Protein AF-A0A9P7DIR5-F1 (afdb_monomer)

Foldseek 3Di:
DDQALVVLLVVVVVVCCCCCVVVVDDAQEDEEAPDPSNVSSQVVNCVVVVRHHYYYDVVNVVVVVVVVD

Solvent-accessible surface area (backbone atoms only — not comparable to full-atom values): 4008 Å² total; per-residue (Å²): 131,83,91,40,22,66,60,42,29,56,49,53,51,52,52,52,47,44,39,40,75,70,68,68,42,86,81,63,55,52,73,42,62,78,47,76,38,43,49,44,9,53,52,54,44,36,72,75,42,71,86,49,44,77,44,66,40,63,72,58,54,51,52,56,52,68,73,75,106

Sequence (69 aa):
KKKTGQLVFELMEKEYHYIKDVLLLTMIGACGDAGGDEKRGHLLFLQKYPWMLVMDYWSHQVHTIYILA

Radius of gyration: 13.41 Å; Cα contacts (8 Å, |Δi|>4): 73; chains: 1; bounding box: 30×21×42 Å

Nearest PDB structures (foldseek):
  3eoz-assembly1_A  TM=5.664E-01  e=1.528E+00  Plasmodium falciparum 3D7
  2bfw-assembly1_A  TM=4.956E-01  e=2.457E+00  Pyrococcus abyssi
  2bis-assembly1_A  TM=5.021E-01  e=3.012E+00  Pyrococcus abyssi
  7fee-assembly1_A  TM=4.906E-01  e=2.814E+00  Homo sapiens
  6hll-assembly1_A  TM=4.899E-01  e=3.951E+00  Homo sapiens

Structure (mmCIF, N/CA/C/O backbone):
data_AF-A0A9P7DIR5-F1
#
_entry.id   AF-A0A9P7DIR5-F1
#
loop_
_atom_site.group_PDB
_atom_site.id
_atom_site.type_symbol
_atom_site.label_atom_id
_atom_site.label_alt_id
_atom_site.label_comp_id
_atom_site.label_asym_id
_atom_site.label_entity_id
_atom_site.label_seq_id
_atom_site.pdbx_PDB_ins_code
_atom_site.Cartn_x
_atom_site.Cartn_y
_atom_site.Cartn_z
_atom_site.occupancy
_atom_site.B_iso_or_equiv
_atom_site.auth_seq_id
_atom_site.auth_comp_id
_atom_site.auth_asym_id
_atom_site.auth_atom_id
_atom_site.pdbx_PDB_model_num
ATOM 1 N N . LYS A 1 1 ? 15.732 10.694 -1.716 1.00 62.41 1 LYS A N 1
ATOM 2 C CA . LYS A 1 1 ? 16.096 9.251 -1.710 1.00 62.41 1 LYS A CA 1
ATOM 3 C C . LYS A 1 1 ? 15.840 8.692 -3.109 1.00 62.41 1 LYS A C 1
ATOM 5 O O . LYS A 1 1 ? 14.885 9.147 -3.723 1.00 62.41 1 LYS A O 1
ATOM 10 N N . LYS A 1 2 ? 16.670 7.775 -3.632 1.00 77.31 2 LYS A N 1
ATOM 11 C CA . LYS A 1 2 ? 16.348 7.068 -4.890 1.00 77.31 2 LYS A CA 1
ATOM 12 C C . LYS A 1 2 ? 15.077 6.240 -4.684 1.00 77.31 2 LYS A C 1
ATOM 14 O O . LYS A 1 2 ? 14.924 5.677 -3.603 1.00 77.31 2 LYS A O 1
ATOM 19 N N . LYS A 1 3 ? 14.192 6.191 -5.684 1.00 80.75 3 LYS A N 1
ATOM 20 C CA . LYS A 1 3 ? 13.031 5.289 -5.681 1.00 80.75 3 LYS A CA 1
ATOM 21 C C . LYS A 1 3 ? 13.545 3.848 -5.593 1.00 80.75 3 LYS A C 1
ATOM 23 O O . LYS A 1 3 ? 14.531 3.515 -6.243 1.00 80.75 3 LYS A O 1
ATOM 28 N N . THR A 1 4 ? 12.931 3.050 -4.729 1.00 92.94 4 THR A N 1
ATOM 29 C CA . THR A 1 4 ? 13.160 1.607 -4.615 1.00 92.94 4 THR A CA 1
ATOM 30 C C . THR A 1 4 ? 11.817 0.937 -4.378 1.00 92.94 4 THR A C 1
ATOM 32 O O . THR A 1 4 ? 10.926 1.551 -3.786 1.00 92.94 4 THR A O 1
ATOM 35 N N . GLY A 1 5 ? 11.668 -0.327 -4.768 1.00 91.38 5 GLY A N 1
ATOM 36 C CA . GLY A 1 5 ? 10.421 -1.053 -4.504 1.00 91.38 5 GLY A CA 1
ATOM 37 C C . GLY A 1 5 ? 10.032 -1.141 -3.022 1.00 91.38 5 GLY A C 1
ATOM 38 O O . GLY A 1 5 ? 8.849 -1.175 -2.706 1.00 91.38 5 GLY A O 1
ATOM 39 N N . GLN A 1 6 ? 11.004 -1.091 -2.105 1.00 94.75 6 GLN A N 1
ATOM 40 C CA . GLN A 1 6 ? 10.728 -1.028 -0.666 1.00 94.75 6 GLN A CA 1
ATOM 41 C C . GLN A 1 6 ? 10.064 0.297 -0.269 1.00 94.75 6 GLN A C 1
ATOM 43 O O . GLN A 1 6 ? 9.088 0.298 0.470 1.00 94.75 6 GLN A O 1
ATOM 48 N N . LEU A 1 7 ? 10.559 1.421 -0.798 1.00 94.88 7 LEU A N 1
ATOM 49 C CA . LEU A 1 7 ? 9.962 2.733 -0.541 1.00 94.88 7 LEU A CA 1
ATOM 50 C C . LEU A 1 7 ? 8.564 2.851 -1.160 1.00 94.88 7 LEU A C 1
ATOM 52 O O . LEU A 1 7 ? 7.706 3.514 -0.587 1.00 94.88 7 LEU A O 1
ATOM 56 N N . VAL A 1 8 ? 8.328 2.207 -2.310 1.00 93.81 8 VAL A N 1
ATOM 57 C CA . VAL A 1 8 ? 6.981 2.129 -2.898 1.00 93.81 8 VAL A CA 1
ATOM 58 C C . VAL A 1 8 ? 6.046 1.353 -1.973 1.00 93.81 8 VAL A C 1
ATOM 60 O O . VAL A 1 8 ? 4.965 1.839 -1.664 1.00 93.81 8 VAL A O 1
ATOM 63 N N . PHE A 1 9 ? 6.474 0.193 -1.470 1.00 95.00 9 PHE A N 1
ATOM 64 C CA . PHE A 1 9 ? 5.685 -0.586 -0.516 1.00 95.00 9 PHE A CA 1
ATOM 65 C C . PHE A 1 9 ? 5.345 0.208 0.759 1.00 95.00 9 PHE A C 1
ATOM 67 O O . PHE A 1 9 ? 4.187 0.230 1.165 1.00 95.00 9 PHE A O 1
ATOM 74 N N . GLU A 1 10 ? 6.317 0.910 1.350 1.00 96.12 10 GLU A N 1
ATOM 75 C CA . GLU A 1 10 ? 6.092 1.763 2.530 1.00 96.12 10 GLU A CA 1
ATOM 76 C C . GLU A 1 10 ? 5.062 2.872 2.254 1.00 96.12 10 GLU A C 1
ATOM 78 O O . GLU A 1 10 ? 4.230 3.187 3.107 1.00 96.12 10 GLU A O 1
ATOM 83 N N . LEU A 1 11 ? 5.088 3.451 1.048 1.00 94.88 11 LEU A N 1
ATOM 84 C CA . LEU A 1 11 ? 4.097 4.437 0.625 1.00 94.88 11 LEU A CA 1
ATOM 85 C C . LEU A 1 11 ? 2.705 3.804 0.508 1.00 94.88 11 LEU A C 1
ATOM 87 O O . LEU A 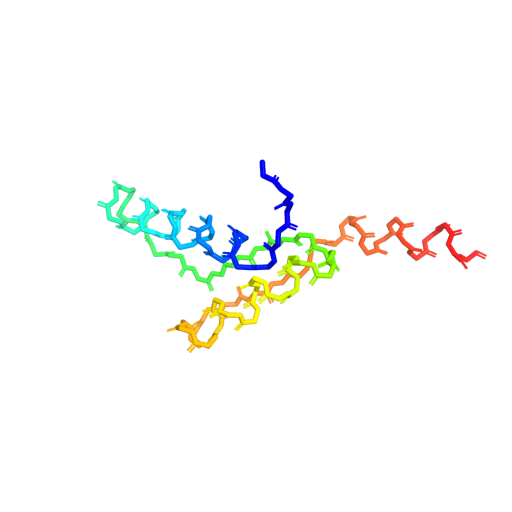1 11 ? 1.752 4.331 1.074 1.00 94.88 11 LEU A O 1
ATOM 91 N N . MET A 1 12 ? 2.591 2.659 -0.170 1.00 94.62 12 MET A N 1
ATOM 92 C CA . MET A 1 12 ? 1.322 1.935 -0.310 1.00 94.62 12 MET A CA 1
ATOM 93 C C . MET A 1 12 ? 0.732 1.547 1.048 1.00 94.62 12 MET A C 1
ATOM 95 O O . MET A 1 12 ? -0.474 1.646 1.252 1.00 94.62 12 MET A O 1
ATOM 99 N N . GLU A 1 13 ? 1.575 1.120 1.987 1.00 96.19 13 GLU A N 1
ATOM 100 C CA . GLU A 1 13 ? 1.160 0.774 3.343 1.00 96.19 13 GLU A CA 1
ATOM 101 C C . GLU A 1 13 ? 0.609 1.993 4.090 1.00 96.19 13 GLU A C 1
ATOM 103 O O . GLU A 1 13 ? -0.455 1.911 4.707 1.00 96.19 13 GLU A O 1
ATOM 108 N N . LYS A 1 14 ? 1.291 3.138 3.991 1.00 97.12 14 LYS A N 1
ATOM 109 C CA . LYS A 1 14 ? 0.816 4.393 4.577 1.00 97.12 14 LYS A CA 1
ATOM 110 C C . LYS A 1 14 ? -0.550 4.801 4.012 1.00 97.12 14 LYS A C 1
ATOM 112 O O . LYS A 1 14 ? -1.433 5.165 4.788 1.00 97.12 14 LYS A O 1
ATOM 117 N N . GLU A 1 15 ? -0.731 4.727 2.695 1.00 95.75 15 GLU A N 1
ATOM 118 C CA . GLU A 1 15 ? -2.008 5.057 2.048 1.00 95.75 15 GLU A CA 1
ATOM 119 C C . GLU A 1 15 ? -3.116 4.073 2.446 1.00 95.75 15 GLU A C 1
ATOM 121 O O . GLU A 1 15 ? -4.226 4.490 2.773 1.00 95.75 15 GLU A O 1
ATOM 126 N N . TYR A 1 16 ? -2.814 2.773 2.513 1.00 96.50 16 TYR A N 1
ATOM 127 C CA . TYR A 1 16 ? -3.760 1.759 2.984 1.00 96.50 16 TYR A CA 1
ATOM 128 C C . TYR A 1 16 ? -4.249 2.050 4.410 1.00 96.50 16 TYR A C 1
ATOM 130 O O 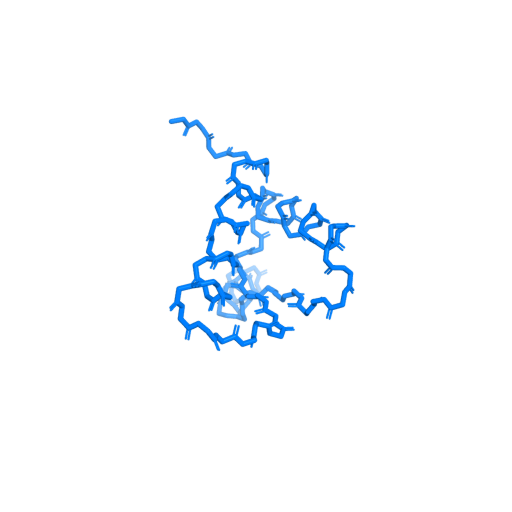. TYR A 1 16 ? -5.456 2.032 4.661 1.00 96.50 16 TYR A O 1
ATOM 138 N N . HIS A 1 17 ? -3.335 2.370 5.330 1.00 97.31 17 HIS A N 1
ATOM 139 C CA . HIS A 1 17 ? -3.693 2.743 6.700 1.00 97.31 17 HIS A CA 1
ATOM 140 C C . HIS A 1 17 ? -4.492 4.039 6.761 1.00 97.31 17 HIS A C 1
ATOM 142 O O . HIS A 1 17 ? -5.452 4.130 7.517 1.00 97.31 17 HIS A O 1
ATOM 148 N N . TYR A 1 18 ? -4.159 5.029 5.938 1.00 98.12 18 TYR A N 1
ATOM 149 C CA . TYR A 1 18 ? -4.947 6.252 5.866 1.00 98.12 18 TYR A CA 1
ATOM 150 C C . TYR A 1 18 ? -6.390 5.975 5.408 1.00 98.12 18 TYR A C 1
ATOM 152 O O . TYR A 1 18 ? -7.346 6.397 6.062 1.00 98.12 18 TYR A O 1
ATOM 160 N N . ILE A 1 19 ? -6.569 5.200 4.336 1.00 97.56 19 ILE A N 1
ATOM 161 C CA . ILE A 1 19 ? -7.893 4.835 3.810 1.00 97.56 19 ILE A CA 1
ATOM 162 C C . ILE A 1 19 ? -8.698 4.043 4.848 1.00 97.56 19 ILE A C 1
ATOM 164 O O . ILE A 1 19 ? -9.876 4.327 5.073 1.00 97.56 19 ILE A O 1
ATOM 168 N N . LYS A 1 20 ? -8.062 3.070 5.501 1.00 96.94 20 LYS A N 1
ATOM 169 C CA . LYS A 1 20 ? -8.720 2.193 6.470 1.00 96.94 20 LYS A CA 1
ATOM 170 C C . LYS A 1 20 ? -9.020 2.894 7.794 1.00 96.94 20 LYS A C 1
ATOM 172 O O . LYS A 1 20 ? -10.144 2.826 8.279 1.00 96.94 20 LYS A O 1
ATOM 177 N N . ASP A 1 21 ? -8.019 3.530 8.388 1.00 98.00 21 ASP A N 1
ATOM 178 C CA . ASP A 1 21 ? -8.055 3.956 9.788 1.00 98.00 21 ASP A CA 1
ATOM 179 C C . ASP A 1 21 ? -8.506 5.421 9.932 1.00 98.00 21 ASP A C 1
ATOM 181 O O . ASP A 1 21 ? -9.048 5.791 10.972 1.00 98.00 21 ASP A O 1
ATOM 185 N N . VAL A 1 22 ? -8.326 6.252 8.894 1.00 98.12 22 VAL A N 1
ATOM 186 C CA . VAL A 1 22 ? -8.755 7.665 8.896 1.00 98.12 22 VAL A CA 1
ATOM 187 C C . VAL A 1 22 ? -10.038 7.862 8.097 1.00 98.12 22 VAL A C 1
ATOM 189 O O . VAL A 1 22 ? -10.980 8.468 8.602 1.00 98.12 22 VAL A O 1
ATOM 192 N N . LEU A 1 23 ? -10.097 7.355 6.862 1.00 98.06 23 LEU A N 1
ATOM 193 C CA . LEU A 1 23 ? -11.290 7.511 6.019 1.00 98.06 23 LEU A CA 1
ATOM 194 C C . LEU A 1 23 ? -12.384 6.480 6.327 1.00 98.06 23 LEU A C 1
ATOM 196 O O . LEU A 1 23 ? -13.510 6.645 5.863 1.00 98.06 23 LEU A O 1
ATOM 200 N N . LEU A 1 24 ? -12.069 5.441 7.112 1.00 97.81 24 LEU A N 1
ATOM 201 C CA . LEU A 1 24 ? -12.985 4.352 7.472 1.00 97.81 24 LEU A CA 1
ATOM 202 C C . LEU A 1 24 ? -13.555 3.621 6.245 1.00 97.81 24 LEU A C 1
ATOM 204 O O . LEU A 1 24 ? -14.685 3.128 6.260 1.00 97.81 24 LEU A O 1
ATOM 208 N N . LEU A 1 25 ? -12.765 3.547 5.171 1.00 97.44 25 LEU A N 1
ATOM 209 C CA . LEU A 1 25 ? -13.125 2.872 3.931 1.00 97.44 25 LEU A CA 1
ATOM 210 C C . LEU A 1 25 ? -12.444 1.508 3.832 1.00 97.44 25 LEU A C 1
ATOM 212 O O . LEU A 1 25 ? -11.349 1.277 4.341 1.00 97.44 25 LEU A O 1
ATOM 216 N N . THR A 1 26 ? -13.087 0.597 3.105 1.00 94.94 26 THR A N 1
ATOM 217 C CA . THR A 1 26 ? -12.476 -0.682 2.738 1.00 94.94 26 THR A CA 1
ATOM 218 C C . THR A 1 26 ? -11.811 -0.546 1.377 1.00 94.94 26 THR A C 1
ATOM 220 O O . THR A 1 26 ? -12.480 -0.341 0.366 1.00 94.94 26 THR A O 1
ATOM 223 N N . MET A 1 27 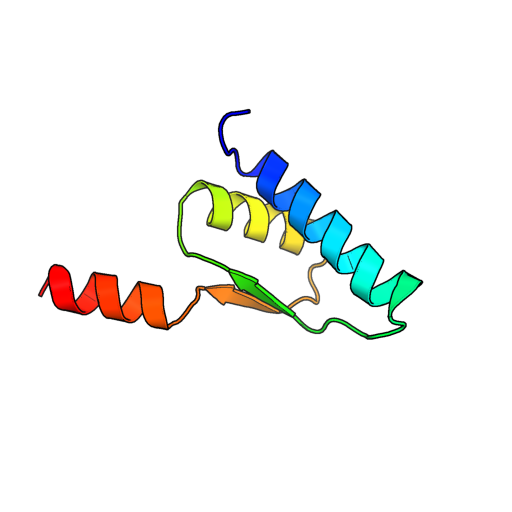? -10.488 -0.678 1.344 1.00 94.44 27 MET A N 1
ATOM 224 C CA . MET A 1 27 ? -9.741 -0.765 0.095 1.00 94.44 27 MET A CA 1
ATOM 225 C C . MET A 1 27 ? -9.856 -2.193 -0.455 1.00 94.44 27 MET A C 1
ATOM 227 O O . MET A 1 27 ? -9.504 -3.145 0.234 1.00 94.44 27 MET A O 1
ATOM 231 N N . ILE A 1 28 ? -10.347 -2.344 -1.687 1.00 94.19 28 ILE A N 1
ATOM 232 C CA . ILE A 1 28 ? -10.456 -3.647 -2.377 1.00 94.19 28 ILE A CA 1
ATOM 233 C C . ILE A 1 28 ? -9.295 -3.902 -3.348 1.00 94.19 28 ILE A C 1
ATOM 235 O O . ILE A 1 28 ? -9.074 -5.028 -3.792 1.00 94.19 28 ILE A O 1
ATOM 239 N N . GLY A 1 29 ? -8.537 -2.856 -3.679 1.00 92.94 29 GLY A N 1
ATOM 240 C CA . GLY A 1 29 ? -7.401 -2.951 -4.578 1.00 92.94 29 GLY A CA 1
ATOM 241 C C . GLY A 1 29 ? -6.643 -1.642 -4.763 1.00 92.94 29 GLY A C 1
ATOM 242 O O . GLY A 1 29 ? -7.109 -0.583 -4.343 1.00 92.94 29 GLY A O 1
ATOM 243 N N . ALA A 1 30 ? -5.469 -1.740 -5.382 1.00 91.31 30 ALA A N 1
ATOM 244 C CA . ALA A 1 30 ? -4.585 -0.641 -5.757 1.00 91.31 30 ALA A CA 1
ATOM 245 C C . ALA A 1 30 ? -4.271 -0.705 -7.257 1.00 91.31 30 ALA A C 1
ATOM 247 O O . ALA A 1 30 ? -4.131 -1.784 -7.832 1.00 91.31 30 ALA A O 1
ATOM 248 N N . CYS A 1 31 ? -4.119 0.462 -7.877 1.00 90.69 31 CYS A N 1
ATOM 249 C CA . CYS A 1 31 ? -3.651 0.594 -9.250 1.00 90.69 31 CYS A CA 1
ATOM 250 C C . CYS A 1 31 ? -2.413 1.494 -9.267 1.00 90.69 31 CYS A C 1
ATOM 252 O O . CYS A 1 31 ? -2.464 2.589 -8.706 1.00 90.69 31 CYS A O 1
ATOM 254 N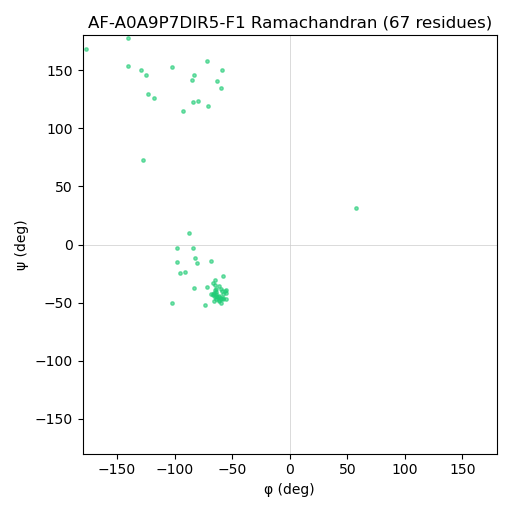 N . GLY A 1 32 ? -1.333 1.053 -9.911 1.00 85.31 32 GLY A N 1
ATOM 255 C CA . GLY A 1 32 ? -0.061 1.783 -9.960 1.00 85.31 32 GLY A CA 1
ATOM 256 C C . GLY A 1 32 ? 0.617 1.705 -11.325 1.00 85.31 32 GLY A C 1
ATOM 257 O O . GLY A 1 32 ? 0.111 1.073 -12.248 1.00 85.31 32 GLY A O 1
ATOM 258 N N . ASP A 1 33 ? 1.750 2.382 -11.478 1.00 83.00 33 ASP A N 1
ATOM 259 C CA . ASP A 1 33 ? 2.552 2.320 -12.707 1.00 83.00 33 ASP A CA 1
ATOM 260 C C . ASP A 1 33 ? 3.257 0.948 -12.838 1.00 83.00 33 ASP A C 1
ATOM 262 O O . ASP A 1 33 ? 3.471 0.242 -11.856 1.00 83.00 33 ASP A O 1
ATOM 266 N N . ALA A 1 34 ? 3.631 0.560 -14.056 1.00 80.88 34 ALA A N 1
ATOM 267 C CA . ALA A 1 34 ? 4.276 -0.715 -14.376 1.00 80.88 34 ALA A CA 1
ATOM 268 C C . ALA A 1 34 ? 5.817 -0.674 -14.258 1.00 80.88 34 ALA A C 1
ATOM 270 O O . ALA A 1 34 ? 6.512 -1.601 -14.686 1.00 80.88 34 ALA A O 1
ATOM 271 N N . GLY A 1 35 ? 6.380 0.401 -13.695 1.00 83.12 35 GLY A N 1
ATOM 272 C CA . GLY A 1 35 ? 7.821 0.540 -13.480 1.00 83.12 35 GLY A CA 1
ATOM 273 C C . GLY A 1 35 ? 8.405 -0.574 -12.596 1.00 83.12 35 GLY A C 1
ATOM 274 O O . GLY A 1 35 ? 7.747 -1.088 -11.696 1.00 83.12 35 GLY A O 1
ATOM 275 N N . GLY A 1 36 ? 9.676 -0.941 -12.803 1.00 86.06 36 GLY A N 1
ATOM 276 C CA . GLY A 1 36 ? 10.294 -2.085 -12.107 1.00 86.06 36 GLY A CA 1
ATOM 277 C C . GLY A 1 36 ? 10.230 -2.018 -10.571 1.00 86.06 36 GLY A C 1
ATOM 278 O O . GLY A 1 36 ? 9.963 -3.025 -9.915 1.00 86.06 36 GLY A O 1
ATOM 279 N N . ASP A 1 37 ? 10.414 -0.828 -9.993 1.00 90.31 37 ASP A N 1
ATOM 280 C CA . ASP A 1 37 ? 10.261 -0.613 -8.549 1.00 90.31 37 ASP A CA 1
ATOM 281 C C . ASP A 1 37 ? 8.797 -0.657 -8.090 1.00 90.31 37 ASP A C 1
ATOM 283 O O . ASP A 1 37 ? 8.526 -1.197 -7.021 1.00 90.31 37 ASP A O 1
ATOM 287 N N . GLU A 1 38 ? 7.854 -0.144 -8.890 1.00 89.25 38 GLU A N 1
ATOM 288 C CA . GLU A 1 38 ? 6.412 -0.236 -8.597 1.00 89.25 38 GLU A CA 1
ATOM 289 C C . GLU A 1 38 ? 5.972 -1.690 -8.548 1.00 89.25 38 GLU A C 1
ATOM 291 O O . GLU A 1 38 ? 5.409 -2.135 -7.552 1.00 89.25 38 GLU A O 1
ATOM 296 N N . LYS A 1 39 ? 6.360 -2.476 -9.557 1.00 90.81 39 LYS A N 1
ATOM 297 C CA . LYS A 1 39 ? 6.086 -3.912 -9.603 1.00 90.81 39 LYS A CA 1
ATOM 298 C C . LYS A 1 39 ? 6.614 -4.632 -8.364 1.00 90.81 39 LYS A C 1
ATOM 300 O O . LYS A 1 39 ? 5.936 -5.497 -7.813 1.00 90.81 39 LYS A O 1
ATOM 305 N N . ARG A 1 40 ? 7.816 -4.284 -7.893 1.00 93.38 40 ARG A N 1
ATOM 306 C CA . ARG A 1 40 ? 8.349 -4.849 -6.646 1.00 93.38 40 ARG A CA 1
ATOM 307 C C . ARG A 1 40 ? 7.535 -4.406 -5.426 1.00 93.38 40 ARG A C 1
ATOM 309 O O . ARG A 1 40 ? 7.262 -5.248 -4.574 1.00 93.38 40 ARG A O 1
ATOM 316 N N . GLY A 1 41 ? 7.144 -3.136 -5.343 1.00 94.00 41 GLY A N 1
ATOM 317 C CA . GLY A 1 41 ? 6.277 -2.623 -4.277 1.00 94.00 41 GLY A CA 1
ATOM 318 C C . GLY A 1 41 ? 4.923 -3.337 -4.233 1.00 94.00 41 GLY A C 1
ATOM 319 O O . GLY A 1 41 ? 4.528 -3.837 -3.183 1.00 94.00 41 GLY A O 1
ATOM 320 N N . HIS A 1 42 ? 4.281 -3.493 -5.391 1.00 93.56 42 HIS A N 1
ATOM 321 C CA . HIS A 1 42 ? 3.044 -4.250 -5.586 1.00 93.56 42 HIS A CA 1
ATOM 322 C C . HIS A 1 42 ? 3.162 -5.698 -5.093 1.00 93.56 42 HIS A C 1
ATOM 324 O O . HIS A 1 42 ? 2.294 -6.174 -4.363 1.00 93.56 42 HIS A O 1
ATOM 330 N N . LEU A 1 43 ? 4.246 -6.400 -5.442 1.00 93.88 43 LEU A N 1
ATOM 331 C CA . LEU A 1 43 ? 4.466 -7.780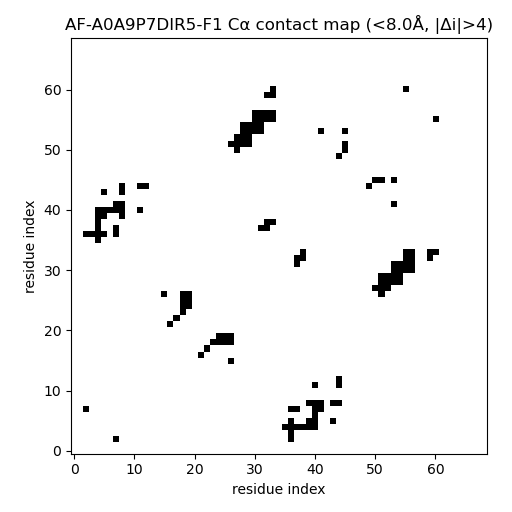 -4.998 1.00 93.88 43 LEU A CA 1
ATOM 332 C C . LEU A 1 43 ? 4.638 -7.884 -3.479 1.00 93.88 43 LEU A C 1
ATOM 334 O O . LEU A 1 43 ? 4.066 -8.781 -2.866 1.00 93.88 43 LEU A O 1
ATOM 338 N N . LEU A 1 44 ? 5.390 -6.968 -2.863 1.00 95.81 44 LEU A N 1
ATOM 339 C CA . LEU A 1 44 ? 5.533 -6.912 -1.403 1.00 95.81 44 LEU A CA 1
ATOM 340 C C . LEU A 1 44 ? 4.191 -6.607 -0.722 1.00 95.81 44 LEU A C 1
ATOM 342 O O . LEU A 1 44 ? 3.859 -7.205 0.301 1.00 95.81 44 LEU A O 1
ATOM 346 N N . PHE A 1 45 ? 3.389 -5.726 -1.321 1.00 95.38 45 PHE A N 1
ATOM 347 C CA . PHE A 1 45 ? 2.051 -5.411 -0.836 1.00 95.38 45 PHE A CA 1
ATOM 348 C C . PHE A 1 45 ? 1.123 -6.629 -0.890 1.00 95.38 45 PHE A C 1
ATOM 350 O O . PHE A 1 45 ? 0.475 -6.939 0.107 1.00 95.38 45 PHE A O 1
ATOM 357 N N . LEU A 1 46 ? 1.122 -7.377 -1.997 1.00 95.06 46 LEU A N 1
ATOM 358 C CA . LEU A 1 46 ? 0.351 -8.618 -2.142 1.00 95.06 46 LEU A CA 1
ATOM 359 C C . LEU A 1 46 ? 0.820 -9.729 -1.197 1.00 95.06 46 LEU A C 1
ATOM 361 O O . LEU A 1 46 ? -0.004 -10.492 -0.703 1.00 95.06 46 LEU A O 1
ATOM 365 N N . GLN A 1 47 ? 2.121 -9.820 -0.905 1.00 96.38 47 GLN A N 1
ATOM 366 C CA . GLN A 1 47 ? 2.628 -10.770 0.093 1.00 96.38 47 GLN A CA 1
ATOM 367 C C . GLN A 1 47 ? 2.043 -10.500 1.484 1.00 96.38 47 GLN A C 1
ATOM 369 O O . GLN A 1 47 ? 1.774 -11.443 2.227 1.00 96.38 47 GLN A O 1
ATOM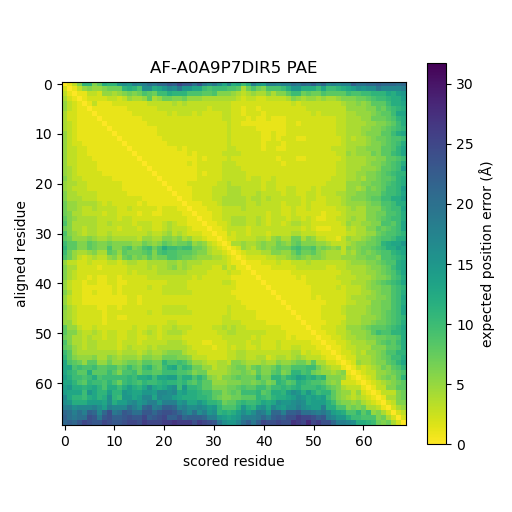 374 N N . LYS A 1 48 ? 1.834 -9.226 1.835 1.00 96.56 48 LYS A N 1
ATOM 375 C CA . LYS A 1 48 ? 1.253 -8.826 3.122 1.00 96.56 48 LYS A CA 1
ATOM 376 C C . LYS A 1 48 ? -0.277 -8.872 3.126 1.00 96.56 48 LYS A C 1
ATOM 378 O O . LYS A 1 48 ? -0.871 -9.250 4.133 1.00 96.56 48 LYS A O 1
ATOM 383 N N . TYR A 1 49 ? -0.903 -8.499 2.014 1.00 95.81 49 TYR A N 1
ATOM 384 C CA . TYR A 1 49 ? -2.352 -8.387 1.859 1.00 95.81 49 TYR A CA 1
ATOM 385 C C . TYR A 1 49 ? -2.828 -9.189 0.633 1.00 95.81 49 TYR A C 1
ATOM 387 O O . TYR A 1 49 ? -3.206 -8.608 -0.386 1.00 95.81 49 TYR A O 1
ATOM 395 N N . PRO A 1 50 ? -2.827 -10.532 0.708 1.00 95.12 50 PRO A N 1
ATOM 396 C CA . PRO A 1 50 ? -3.061 -11.400 -0.452 1.00 95.12 50 PRO A CA 1
ATOM 397 C C . PRO A 1 50 ? -4.489 -11.346 -1.011 1.00 95.12 50 PRO A C 1
ATOM 399 O O . PRO A 1 50 ? -4.731 -11.818 -2.116 1.00 95.12 50 PRO A O 1
ATOM 402 N N . TRP A 1 51 ? -5.441 -10.776 -0.269 1.00 94.00 51 TRP A N 1
ATOM 403 C CA . TRP A 1 51 ? -6.825 -10.574 -0.715 1.00 94.00 51 TRP A CA 1
ATOM 404 C C . TRP A 1 51 ? -7.027 -9.296 -1.546 1.00 94.00 51 TRP A C 1
ATOM 406 O O . TRP A 1 51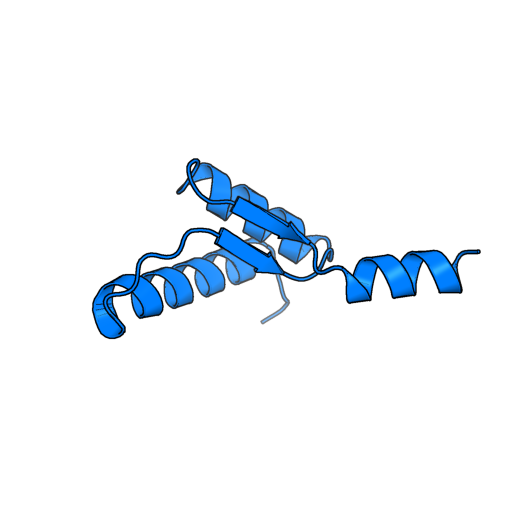 ? -8.141 -9.035 -1.993 1.00 94.00 51 TRP A O 1
ATOM 416 N N . MET A 1 52 ? -5.987 -8.480 -1.728 1.00 94.75 52 MET A N 1
ATOM 417 C CA . MET A 1 52 ? -6.071 -7.214 -2.458 1.00 94.75 52 MET A CA 1
ATOM 418 C C . MET A 1 52 ? -5.911 -7.428 -3.962 1.00 94.75 52 MET A C 1
ATOM 420 O O . MET A 1 52 ? -5.064 -8.203 -4.403 1.00 94.75 52 MET A O 1
ATOM 424 N N . LEU A 1 53 ? -6.668 -6.681 -4.766 1.00 94.19 53 LEU A N 1
ATOM 425 C CA . LEU A 1 53 ? -6.441 -6.610 -6.210 1.00 94.19 53 LEU A CA 1
ATOM 426 C C . LEU A 1 53 ? -5.352 -5.576 -6.502 1.00 94.19 53 LEU A C 1
ATOM 428 O O . LEU A 1 53 ? -5.505 -4.415 -6.141 1.00 94.19 53 LEU A O 1
ATOM 432 N N . VAL A 1 54 ? -4.260 -5.961 -7.161 1.00 91.44 54 VAL A N 1
ATOM 433 C CA . VAL A 1 54 ? -3.245 -5.000 -7.620 1.00 91.44 54 VAL A CA 1
ATOM 434 C C . VAL A 1 54 ? -3.154 -5.042 -9.136 1.00 91.44 54 VAL A C 1
ATOM 436 O O . VAL A 1 54 ? -3.003 -6.113 -9.721 1.00 91.44 54 VAL A O 1
ATOM 439 N N . MET A 1 55 ? -3.288 -3.876 -9.762 1.00 89.31 55 MET A N 1
ATOM 440 C CA . MET A 1 55 ? -3.334 -3.723 -11.213 1.00 89.31 55 MET A CA 1
ATOM 441 C C . MET A 1 55 ? -2.344 -2.664 -11.694 1.00 89.31 55 MET A C 1
ATOM 443 O O . MET A 1 55 ? -2.077 -1.681 -11.003 1.00 89.31 55 MET A O 1
ATOM 447 N N . ASP A 1 56 ? -1.850 -2.844 -12.914 1.00 86.75 56 ASP A N 1
ATOM 448 C CA . ASP A 1 56 ? -1.065 -1.823 -13.601 1.00 86.75 56 ASP A CA 1
ATOM 449 C C . ASP A 1 56 ? -1.994 -0.810 -14.286 1.00 86.75 56 ASP A C 1
ATOM 451 O O . ASP A 1 56 ? -3.072 -1.147 -14.787 1.00 86.75 56 ASP A O 1
ATOM 455 N N . TYR A 1 57 ? -1.567 0.448 -14.337 1.00 85.56 57 TYR A N 1
ATOM 456 C CA . TYR A 1 57 ? -2.346 1.534 -14.912 1.00 85.56 57 TYR A CA 1
ATOM 457 C C . TYR A 1 57 ? -2.429 1.419 -16.437 1.00 85.56 57 TYR A C 1
ATOM 459 O O . TYR A 1 57 ? -1.428 1.489 -17.155 1.00 85.56 57 TYR A O 1
ATOM 467 N N . TRP A 1 58 ? -3.659 1.290 -16.939 1.00 77.69 58 TRP A N 1
ATOM 468 C CA . TRP A 1 58 ? -3.942 1.032 -18.352 1.00 77.69 58 TRP A CA 1
ATOM 469 C C . TRP A 1 58 ? -3.342 2.077 -19.301 1.00 77.69 58 TRP A C 1
ATOM 471 O O . TRP A 1 58 ? -2.793 1.719 -20.340 1.00 77.69 58 TRP A O 1
ATOM 481 N N . SER A 1 59 ? -3.383 3.365 -18.951 1.00 78.88 59 SER A N 1
ATOM 482 C CA . SER A 1 59 ? -2.879 4.420 -19.842 1.00 78.88 59 SER A CA 1
ATOM 483 C C . SER A 1 59 ? -1.367 4.316 -20.081 1.00 78.88 59 SER A C 1
ATOM 485 O O . SER A 1 59 ? -0.908 4.647 -21.174 1.00 78.88 59 SER A O 1
ATOM 487 N N . HIS A 1 60 ? -0.597 3.812 -19.106 1.00 71.12 60 HIS A N 1
ATOM 488 C CA . HIS A 1 60 ? 0.829 3.526 -19.302 1.00 71.12 60 HIS A CA 1
ATOM 489 C C . HIS A 1 60 ? 1.029 2.354 -20.269 1.00 71.12 60 HIS A C 1
ATOM 491 O O . HIS A 1 60 ? 1.846 2.458 -21.180 1.00 71.12 60 HIS A O 1
ATOM 497 N N . GLN A 1 61 ? 0.232 1.288 -20.139 1.00 68.06 61 GLN A N 1
ATOM 498 C CA . GLN A 1 61 ? 0.294 0.128 -21.038 1.00 68.06 61 GLN A CA 1
ATOM 499 C C . GLN A 1 61 ? -0.017 0.518 -22.487 1.00 68.06 61 GLN A C 1
ATOM 501 O O . GLN A 1 61 ? 0.719 0.151 -23.398 1.00 68.06 61 GLN A O 1
ATOM 506 N N . VAL A 1 62 ? -1.056 1.330 -22.703 1.00 72.44 62 VAL A N 1
ATOM 507 C CA . VAL A 1 62 ? -1.406 1.853 -24.031 1.00 72.44 62 VAL A CA 1
ATOM 508 C C . VAL A 1 62 ? -0.248 2.671 -24.602 1.00 72.44 62 VAL A C 1
ATOM 510 O O . VAL A 1 62 ? 0.199 2.406 -25.712 1.00 72.44 62 VAL A O 1
ATOM 513 N N . HIS A 1 63 ? 0.300 3.618 -23.844 1.00 70.06 63 HIS A N 1
ATOM 514 C CA . HIS A 1 63 ? 1.421 4.430 -24.314 1.00 70.06 63 HIS A CA 1
ATOM 515 C C . HIS A 1 63 ? 2.644 3.585 -24.714 1.00 70.06 63 HIS A C 1
ATOM 517 O O . HIS A 1 63 ? 3.231 3.818 -25.770 1.00 70.06 63 HIS A O 1
ATOM 523 N N . THR A 1 64 ? 2.994 2.568 -23.920 1.00 64.25 64 THR A N 1
ATOM 524 C CA . THR A 1 64 ? 4.079 1.632 -24.248 1.00 64.25 64 THR A CA 1
ATOM 525 C C . THR A 1 64 ? 3.779 0.816 -25.507 1.00 64.25 64 THR A C 1
ATOM 527 O O . THR A 1 64 ? 4.669 0.647 -26.335 1.00 64.25 64 THR A O 1
ATOM 530 N N . ILE A 1 65 ? 2.540 0.352 -25.688 1.00 65.94 65 ILE A N 1
ATOM 531 C CA . ILE A 1 65 ? 2.133 -0.410 -26.878 1.00 65.94 65 ILE A CA 1
ATOM 532 C C . ILE A 1 65 ? 2.210 0.456 -28.145 1.00 65.94 65 ILE A C 1
ATOM 534 O O . ILE A 1 65 ? 2.737 -0.001 -29.150 1.00 65.94 6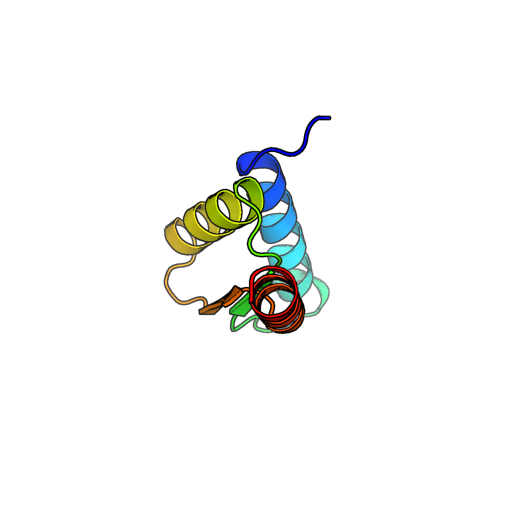5 ILE A O 1
ATOM 538 N N . TYR A 1 66 ? 1.723 1.700 -28.107 1.00 62.34 66 TYR A N 1
ATOM 539 C CA . TYR A 1 66 ? 1.634 2.562 -29.296 1.00 62.34 66 TYR A CA 1
ATOM 540 C C . TYR A 1 66 ? 2.948 3.258 -29.689 1.00 62.34 66 TYR A C 1
ATOM 542 O O . TYR A 1 66 ? 3.041 3.757 -30.803 1.00 62.34 66 TYR A O 1
ATOM 550 N N . ILE A 1 67 ? 3.952 3.324 -28.808 1.00 59.06 67 ILE A N 1
ATOM 551 C CA . ILE A 1 67 ? 5.287 3.863 -29.144 1.00 59.06 67 ILE A CA 1
ATOM 552 C C . ILE A 1 67 ? 6.245 2.775 -29.646 1.00 59.06 67 ILE A C 1
ATOM 554 O O . ILE A 1 67 ? 7.211 3.081 -30.342 1.00 59.06 67 ILE A O 1
ATOM 558 N N . LEU A 1 68 ? 6.001 1.515 -29.282 1.00 53.78 68 LEU A N 1
ATOM 559 C CA . LEU A 1 68 ? 6.823 0.374 -29.698 1.00 53.78 68 LEU A CA 1
ATOM 560 C C . LEU A 1 68 ? 6.237 -0.398 -30.896 1.00 53.78 68 LEU A C 1
ATOM 562 O O . LEU A 1 68 ? 6.875 -1.349 -31.349 1.00 53.78 68 LEU A O 1
ATOM 566 N N . ALA A 1 69 ? 5.054 -0.009 -31.382 1.00 48.56 69 ALA A N 1
ATOM 567 C CA . ALA A 1 69 ? 4.427 -0.505 -32.610 1.00 48.56 69 ALA A CA 1
ATOM 568 C C . ALA A 1 69 ? 4.709 0.442 -33.784 1.00 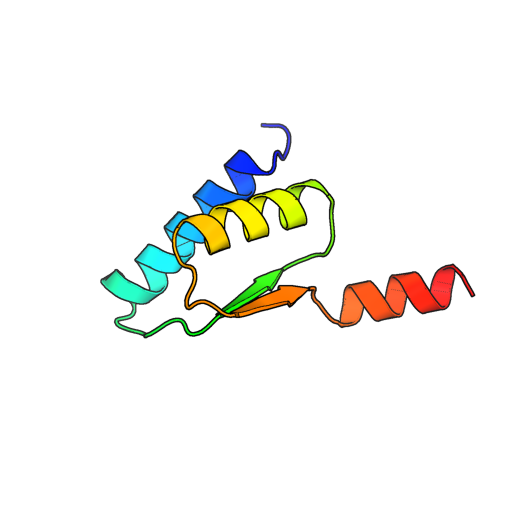48.56 69 ALA A C 1
ATOM 570 O O . ALA A 1 69 ? 4.945 -0.079 -34.897 1.00 48.56 69 ALA A O 1
#

Mean predicted aligned error: 5.22 Å

pLDDT: mean 87.74, std 12.05, range [48.56, 98.12]

Organism: NCBI:txid48587

Secondary structure (DSSP, 8-state):
----HHHHHHHHHHHHHIIIIIS-----EEEE---HHHHHHHHHHHHH-TTSEEEE-HHHHHHHHHHH-